Protein AF-A0A349Z1H5-F1 (afdb_monomer_lite)

pLDDT: mean 76.96, std 8.85, range [36.5, 89.0]

Structure (mmCIF, N/CA/C/O backbone):
data_AF-A0A349Z1H5-F1
#
_entry.id   AF-A0A349Z1H5-F1
#
loop_
_atom_site.group_PDB
_atom_site.id
_atom_site.type_symbol
_atom_site.label_atom_id
_atom_site.label_alt_id
_atom_site.label_comp_id
_atom_site.label_asym_id
_atom_site.label_entity_id
_atom_site.label_seq_id
_atom_site.pdbx_PDB_ins_code
_atom_site.Cartn_x
_atom_site.Cartn_y
_atom_site.Cartn_z
_atom_site.occupancy
_atom_site.B_iso_or_equiv
_atom_site.auth_seq_id
_atom_site.auth_comp_id
_atom_site.auth_asym_id
_atom_site.auth_atom_id
_atom_site.pdbx_PDB_model_num
ATOM 1 N N . MET A 1 1 ? -0.763 17.723 14.305 1.00 57.81 1 MET A N 1
ATOM 2 C CA . MET A 1 1 ? 0.536 17.976 13.648 1.00 57.81 1 MET A CA 1
ATOM 3 C C . MET A 1 1 ? 1.172 16.669 13.177 1.00 57.81 1 MET A C 1
ATOM 5 O O . MET A 1 1 ? 1.233 16.469 11.976 1.00 57.81 1 MET A O 1
ATOM 9 N N . GLU A 1 2 ? 1.515 15.727 14.064 1.00 69.25 2 GLU A N 1
ATOM 10 C CA . GLU A 1 2 ? 2.171 14.441 13.712 1.00 69.25 2 GLU A CA 1
ATOM 11 C C . GLU A 1 2 ? 1.455 13.603 12.639 1.00 69.25 2 GLU A C 1
ATOM 13 O O . GLU A 1 2 ? 2.091 13.116 11.711 1.00 69.25 2 GLU A O 1
ATOM 18 N N . ARG A 1 3 ? 0.119 13.515 12.685 1.00 69.38 3 ARG A N 1
ATOM 19 C CA . ARG A 1 3 ? -0.672 12.820 11.653 1.00 69.38 3 ARG A CA 1
ATOM 20 C C . ARG A 1 3 ? -0.437 13.386 10.243 1.00 69.38 3 ARG A C 1
ATOM 22 O O . ARG A 1 3 ? -0.351 12.619 9.292 1.00 69.38 3 ARG A O 1
ATOM 29 N N . ILE A 1 4 ? -0.351 14.713 10.111 1.00 77.19 4 ILE A N 1
ATOM 30 C CA . ILE A 1 4 ? -0.138 15.379 8.817 1.00 77.19 4 ILE A CA 1
ATOM 31 C C . ILE A 1 4 ? 1.253 15.028 8.292 1.00 77.19 4 ILE A C 1
ATOM 33 O O . ILE A 1 4 ? 1.372 14.682 7.126 1.00 77.19 4 ILE A O 1
ATOM 37 N N . TYR A 1 5 ? 2.273 15.017 9.156 1.00 79.44 5 TYR A N 1
ATOM 38 C CA . TYR A 1 5 ? 3.621 14.601 8.766 1.00 79.44 5 TYR A CA 1
ATOM 39 C C . TYR A 1 5 ? 3.655 13.161 8.253 1.00 79.44 5 TYR A C 1
ATOM 41 O O . TYR A 1 5 ? 4.254 12.923 7.214 1.00 79.44 5 TYR A O 1
ATOM 49 N N . ILE A 1 6 ? 2.955 12.226 8.903 1.00 80.88 6 ILE A N 1
ATOM 50 C CA . ILE A 1 6 ? 2.907 10.826 8.455 1.00 80.88 6 ILE A CA 1
ATOM 51 C C . ILE A 1 6 ? 2.265 10.697 7.066 1.00 80.88 6 ILE A C 1
ATOM 53 O O . ILE A 1 6 ? 2.827 10.039 6.190 1.00 80.88 6 ILE A O 1
ATOM 57 N N . TYR A 1 7 ? 1.122 11.352 6.834 1.00 80.19 7 TYR A N 1
ATOM 58 C CA . TYR A 1 7 ? 0.489 11.351 5.511 1.00 80.19 7 TYR A CA 1
ATOM 59 C C . TYR A 1 7 ? 1.370 12.021 4.456 1.00 80.19 7 TYR A C 1
ATOM 61 O O . TYR A 1 7 ? 1.560 11.457 3.381 1.00 80.19 7 TYR A O 1
ATOM 69 N N . SER A 1 8 ? 1.954 13.179 4.768 1.00 83.56 8 SER A N 1
ATOM 70 C CA . SER A 1 8 ? 2.869 13.873 3.863 1.00 83.56 8 SER A CA 1
ATOM 71 C C . SER A 1 8 ? 4.091 13.017 3.529 1.00 83.56 8 SER A C 1
ATOM 73 O O . SER A 1 8 ? 4.478 12.957 2.368 1.00 83.56 8 SER A O 1
ATOM 75 N N . SER A 1 9 ? 4.666 12.295 4.497 1.00 84.81 9 SER A N 1
ATOM 76 C CA . SER A 1 9 ? 5.777 11.369 4.256 1.00 84.81 9 SER A CA 1
ATOM 77 C C . SER A 1 9 ? 5.386 10.230 3.315 1.00 84.81 9 SER A C 1
ATOM 79 O O . SER A 1 9 ? 6.135 9.935 2.389 1.00 84.81 9 SER A O 1
ATOM 81 N N . LEU A 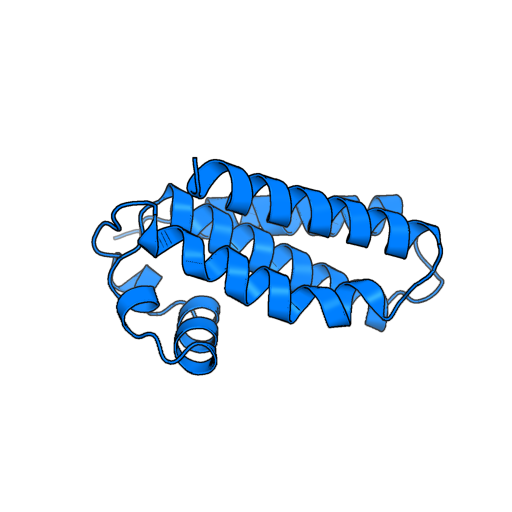1 10 ? 4.211 9.622 3.496 1.00 86.00 10 LEU A N 1
ATOM 82 C CA . LEU A 1 10 ? 3.731 8.546 2.619 1.00 86.00 10 LEU A CA 1
ATOM 83 C C . LEU A 1 10 ? 3.452 9.041 1.194 1.00 86.00 10 LEU A C 1
ATOM 85 O O . LEU A 1 10 ? 3.789 8.360 0.222 1.00 86.00 10 LEU A O 1
ATOM 89 N N . VAL A 1 11 ? 2.898 10.248 1.056 1.00 85.94 11 VAL A N 1
ATOM 90 C CA . VAL A 1 11 ? 2.702 10.895 -0.248 1.00 85.94 11 VAL A CA 1
ATOM 91 C C . VAL A 1 11 ? 4.049 11.177 -0.913 1.00 85.94 11 VAL A C 1
ATOM 93 O O . VAL A 1 11 ? 4.236 10.810 -2.069 1.00 85.94 11 VAL A O 1
ATOM 96 N N . LEU A 1 12 ? 5.013 11.747 -0.184 1.00 86.88 12 LEU A N 1
ATOM 97 C CA . LEU A 1 12 ? 6.360 11.998 -0.703 1.00 86.88 12 LEU A CA 1
ATOM 98 C C . LEU A 1 12 ? 7.054 10.704 -1.148 1.00 86.88 12 LEU A C 1
ATOM 100 O O . LEU A 1 12 ? 7.660 10.686 -2.214 1.00 86.88 12 LEU A O 1
ATOM 104 N N . MET A 1 13 ? 6.922 9.609 -0.391 1.00 86.94 13 MET A N 1
ATOM 105 C CA . MET A 1 13 ? 7.460 8.300 -0.791 1.00 86.94 13 MET A CA 1
ATOM 106 C C . MET A 1 13 ? 6.781 7.761 -2.054 1.00 86.94 13 MET A C 1
ATOM 108 O O . MET A 1 13 ? 7.455 7.213 -2.918 1.00 86.94 13 MET A O 1
ATOM 112 N N . THR A 1 14 ? 5.470 7.954 -2.201 1.00 84.56 14 THR A N 1
ATOM 113 C CA . THR A 1 14 ? 4.722 7.546 -3.404 1.00 84.56 14 THR A CA 1
ATOM 114 C C . THR A 1 14 ? 5.191 8.320 -4.641 1.00 84.56 14 THR A C 1
ATOM 116 O O . THR A 1 14 ? 5.400 7.735 -5.703 1.00 84.56 14 THR A O 1
ATOM 119 N N . VAL A 1 15 ? 5.413 9.631 -4.496 1.00 85.25 15 VAL A N 1
ATOM 120 C CA . VAL A 1 15 ? 5.971 10.494 -5.552 1.00 85.25 15 VAL A CA 1
ATOM 121 C C . VAL A 1 15 ? 7.410 10.093 -5.883 1.00 85.25 15 VAL A C 1
ATOM 123 O O . VAL A 1 15 ? 7.773 10.029 -7.055 1.00 85.25 15 VAL A O 1
ATOM 126 N N . ALA A 1 16 ? 8.221 9.768 -4.872 1.00 85.12 16 ALA A N 1
ATOM 127 C CA . ALA A 1 16 ? 9.580 9.276 -5.076 1.00 85.12 16 ALA A CA 1
ATOM 128 C C . ALA A 1 16 ? 9.584 7.955 -5.856 1.00 85.12 16 ALA A C 1
ATOM 130 O O . ALA A 1 16 ? 10.347 7.817 -6.804 1.00 85.12 16 ALA A O 1
ATOM 131 N N . VAL A 1 17 ? 8.686 7.022 -5.525 1.00 83.25 17 VAL A N 1
ATOM 132 C CA . VAL A 1 17 ? 8.492 5.775 -6.280 1.00 83.25 17 VAL A CA 1
ATOM 133 C C . VAL A 1 17 ? 8.101 6.054 -7.732 1.00 83.25 17 VAL A C 1
ATOM 135 O O . VAL A 1 17 ? 8.673 5.443 -8.627 1.00 83.25 17 VAL A O 1
ATOM 138 N N . TYR A 1 18 ? 7.198 7.005 -7.990 1.00 81.44 18 TYR A N 1
ATOM 139 C CA . TYR A 1 18 ? 6.839 7.416 -9.354 1.00 81.44 18 TYR A CA 1
ATOM 140 C C . TYR A 1 18 ? 8.031 7.971 -10.149 1.00 81.44 18 TYR A C 1
ATOM 142 O O . TYR A 1 18 ? 8.251 7.583 -11.296 1.00 81.44 18 TYR A O 1
ATOM 150 N N . HIS A 1 19 ? 8.832 8.850 -9.545 1.00 80.69 19 HIS A N 1
ATOM 151 C CA . HIS A 1 19 ? 10.061 9.335 -10.177 1.00 80.69 19 HIS A CA 1
ATOM 152 C C . HIS A 1 19 ? 11.067 8.201 -10.403 1.00 80.69 19 HIS A C 1
ATOM 154 O O . HIS A 1 19 ? 11.641 8.103 -11.484 1.00 80.69 19 HIS A O 1
ATOM 160 N N . GLY A 1 20 ? 11.208 7.293 -9.434 1.00 75.75 20 GLY A N 1
ATOM 161 C CA . GLY A 1 20 ? 12.019 6.085 -9.562 1.00 75.75 20 GLY A CA 1
ATOM 162 C C . GLY A 1 20 ? 11.596 5.213 -10.739 1.00 75.75 20 GLY A C 1
ATOM 163 O O . GLY A 1 20 ? 12.445 4.775 -11.507 1.00 75.75 20 GLY A O 1
ATOM 164 N N . PHE A 1 21 ? 10.289 5.032 -10.930 1.00 74.44 21 PHE A N 1
ATOM 165 C CA . PHE A 1 21 ? 9.715 4.384 -12.106 1.00 74.44 21 PHE A CA 1
ATOM 166 C C . PHE A 1 21 ? 10.112 5.092 -13.407 1.00 74.44 21 PHE A C 1
ATOM 168 O O . PHE A 1 21 ? 10.588 4.441 -14.331 1.00 74.44 21 PHE A O 1
ATOM 175 N N . SER A 1 22 ? 9.965 6.417 -13.476 1.00 73.50 22 SER A N 1
ATOM 176 C CA . SER A 1 22 ? 10.293 7.193 -14.680 1.00 73.50 22 SER A CA 1
ATOM 177 C C . SER A 1 22 ? 11.783 7.174 -15.038 1.00 73.50 22 SER A C 1
ATOM 179 O O . SER A 1 22 ? 12.118 7.266 -16.217 1.00 73.50 22 SER A O 1
ATOM 181 N N . GLU A 1 23 ? 12.665 7.098 -14.043 1.00 76.50 23 GLU A N 1
ATOM 182 C CA . GLU A 1 23 ? 14.123 7.117 -14.227 1.00 76.50 23 GLU A CA 1
ATOM 183 C C . GLU A 1 23 ? 14.742 5.705 -14.267 1.00 76.50 23 GLU A C 1
ATOM 185 O O . GLU A 1 23 ? 15.951 5.563 -14.435 1.00 76.50 23 GLU A O 1
ATOM 190 N N . GLY A 1 24 ? 13.929 4.646 -14.152 1.00 72.19 24 GLY A N 1
ATOM 191 C CA . GLY A 1 24 ? 14.390 3.254 -14.209 1.00 72.19 24 GLY A CA 1
ATOM 192 C C . GLY A 1 24 ? 15.092 2.757 -12.937 1.00 72.19 24 GLY A C 1
ATOM 193 O O . GLY A 1 24 ? 15.806 1.753 -12.970 1.00 72.19 24 GLY A O 1
ATOM 194 N N . TYR A 1 25 ? 14.899 3.420 -11.793 1.00 75.50 25 TYR A N 1
ATOM 195 C CA . TYR A 1 25 ? 15.444 2.987 -10.504 1.00 75.50 25 TYR A CA 1
ATOM 196 C C . TYR A 1 25 ? 14.601 1.874 -9.879 1.00 75.50 25 TYR A C 1
ATOM 198 O O . TYR A 1 25 ? 13.769 2.095 -8.998 1.00 75.50 25 TYR A O 1
ATOM 206 N N . ILE A 1 26 ? 14.889 0.646 -10.297 1.00 71.75 26 ILE A N 1
ATOM 207 C CA . ILE A 1 26 ? 14.203 -0.583 -9.867 1.00 71.75 26 ILE A CA 1
ATOM 208 C C . ILE A 1 26 ? 14.319 -0.826 -8.350 1.00 71.75 26 ILE A C 1
ATOM 210 O O . ILE A 1 26 ? 13.416 -1.382 -7.732 1.00 71.75 26 ILE A O 1
ATOM 214 N N . TRP A 1 27 ? 15.411 -0.380 -7.723 1.00 78.50 27 TRP A N 1
ATOM 215 C CA . TRP A 1 27 ? 15.663 -0.595 -6.292 1.00 78.50 27 TRP A CA 1
ATOM 216 C C . TRP A 1 27 ? 14.933 0.385 -5.372 1.00 78.50 27 TRP A C 1
ATOM 218 O O . TRP A 1 27 ? 14.787 0.110 -4.181 1.00 78.50 27 TRP A O 1
ATOM 228 N N . LEU A 1 28 ? 14.485 1.532 -5.893 1.00 79.94 28 LEU A N 1
ATOM 229 C CA 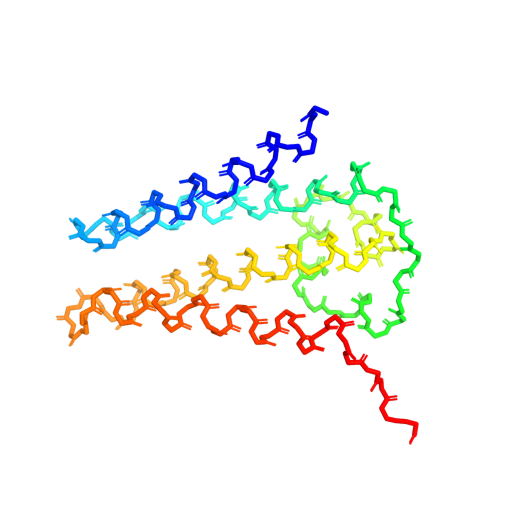. LEU A 1 28 ? 13.895 2.582 -5.066 1.00 79.94 28 LEU A CA 1
ATOM 230 C C . LEU A 1 28 ? 12.570 2.141 -4.411 1.00 79.94 28 LEU A C 1
ATOM 232 O O . LEU A 1 28 ? 12.440 2.340 -3.201 1.00 79.94 28 LEU A O 1
ATOM 236 N N . PRO A 1 29 ? 11.619 1.503 -5.128 1.00 74.81 29 PRO A N 1
ATOM 237 C CA . PRO A 1 29 ? 10.407 0.960 -4.515 1.00 74.81 29 PRO A CA 1
ATOM 238 C C . PRO A 1 29 ? 10.736 -0.087 -3.452 1.00 74.81 29 PRO A C 1
ATOM 240 O O . PRO A 1 29 ? 10.301 0.069 -2.317 1.00 74.81 29 PRO A O 1
ATOM 243 N N . VAL A 1 30 ? 11.638 -1.026 -3.756 1.00 79.50 30 VAL A N 1
ATOM 244 C CA . VAL A 1 30 ? 12.020 -2.125 -2.853 1.00 79.50 30 VAL A CA 1
ATOM 245 C C . VAL A 1 30 ? 12.574 -1.610 -1.521 1.00 79.50 30 VAL A C 1
ATOM 247 O O . VAL A 1 30 ? 12.260 -2.148 -0.459 1.00 79.50 30 VAL A O 1
ATOM 250 N N . ILE A 1 31 ? 13.389 -0.550 -1.555 1.00 84.12 31 ILE A N 1
ATOM 251 C CA . ILE A 1 31 ? 13.951 0.074 -0.347 1.00 84.12 31 ILE A CA 1
ATOM 252 C C . ILE A 1 31 ? 12.882 0.865 0.417 1.00 84.12 31 ILE A C 1
ATOM 254 O O . ILE A 1 31 ? 12.867 0.857 1.652 1.00 84.12 31 ILE A O 1
ATOM 258 N N . LEU A 1 32 ? 11.985 1.556 -0.292 1.00 84.19 32 LEU A N 1
ATOM 259 C CA . LEU A 1 32 ? 10.946 2.378 0.326 1.00 84.19 32 LEU A CA 1
ATOM 260 C C . LEU A 1 32 ? 9.781 1.553 0.881 1.00 84.19 32 LEU A C 1
ATOM 262 O O . LEU A 1 32 ? 9.189 1.979 1.871 1.00 84.19 32 LEU A O 1
ATOM 266 N N . THR A 1 33 ? 9.485 0.375 0.330 1.00 82.06 33 THR A N 1
ATOM 267 C CA . THR A 1 33 ? 8.409 -0.518 0.778 1.00 82.06 33 THR A CA 1
ATOM 268 C C . THR A 1 33 ? 8.444 -0.806 2.281 1.00 82.06 33 THR A C 1
ATOM 270 O O . THR A 1 33 ? 7.458 -0.499 2.954 1.00 82.06 33 THR A O 1
ATOM 273 N N . PRO A 1 34 ? 9.532 -1.326 2.885 1.00 79.19 34 PRO A N 1
ATOM 274 C CA . PRO A 1 34 ? 9.551 -1.597 4.323 1.00 79.19 34 PRO A CA 1
ATOM 275 C C . PRO A 1 34 ? 9.355 -0.325 5.158 1.00 79.19 34 PRO A C 1
ATOM 277 O O . PRO A 1 34 ? 8.661 -0.362 6.175 1.00 79.19 34 PRO A O 1
ATOM 280 N N . ILE A 1 35 ? 9.902 0.812 4.719 1.00 84.62 35 ILE A N 1
ATOM 281 C CA . ILE A 1 35 ? 9.754 2.096 5.416 1.00 84.62 35 ILE A CA 1
ATOM 282 C C . ILE A 1 35 ? 8.298 2.563 5.347 1.00 84.62 35 ILE A C 1
ATOM 284 O O . ILE A 1 35 ? 7.710 2.915 6.371 1.00 84.62 35 ILE A O 1
ATOM 288 N N . ALA A 1 36 ? 7.695 2.518 4.163 1.00 83.31 36 ALA A N 1
ATOM 289 C CA . ALA A 1 36 ? 6.311 2.893 3.948 1.00 83.31 36 ALA A CA 1
ATOM 290 C C . ALA A 1 36 ? 5.358 1.997 4.740 1.00 83.31 36 ALA A C 1
ATOM 292 O O . ALA A 1 36 ? 4.429 2.514 5.351 1.00 83.31 36 ALA A O 1
ATOM 293 N N . LEU A 1 37 ? 5.613 0.687 4.819 1.00 79.19 37 LEU A N 1
ATOM 294 C CA . LEU A 1 37 ? 4.834 -0.238 5.647 1.00 79.19 37 LEU A CA 1
ATOM 295 C C . LEU A 1 37 ? 4.916 0.135 7.134 1.00 79.19 37 LEU A C 1
ATOM 297 O O . LEU A 1 37 ? 3.887 0.177 7.805 1.00 79.19 37 LEU A O 1
ATOM 301 N N . VAL A 1 38 ? 6.108 0.457 7.650 1.00 81.06 38 VAL A N 1
ATOM 302 C CA . VAL A 1 38 ? 6.296 0.883 9.051 1.00 81.06 38 VAL A CA 1
ATOM 303 C C . VAL A 1 38 ? 5.570 2.202 9.333 1.00 81.06 38 VAL A C 1
ATOM 305 O O . VAL A 1 38 ? 4.883 2.334 10.348 1.00 81.06 38 VAL A O 1
ATOM 308 N N . VAL A 1 39 ? 5.710 3.184 8.443 1.00 82.69 39 VAL A N 1
ATOM 309 C CA . VAL A 1 39 ? 5.088 4.510 8.579 1.00 82.69 39 VAL A CA 1
ATOM 310 C C . VAL A 1 39 ? 3.565 4.412 8.451 1.00 82.69 39 VAL A C 1
ATOM 312 O O . VAL A 1 39 ? 2.844 4.986 9.268 1.00 82.69 39 VAL A O 1
ATOM 315 N N . ALA A 1 40 ? 3.077 3.634 7.482 1.00 80.25 40 ALA A N 1
ATOM 316 C CA . ALA A 1 40 ? 1.661 3.351 7.283 1.00 80.25 40 ALA A CA 1
ATOM 317 C C . ALA A 1 40 ? 1.072 2.676 8.519 1.00 80.25 40 ALA A C 1
ATOM 319 O O . ALA A 1 40 ? 0.040 3.096 9.033 1.00 80.25 40 ALA A O 1
ATOM 320 N N . ALA A 1 41 ? 1.766 1.678 9.054 1.00 75.12 41 ALA A N 1
ATOM 321 C CA . ALA A 1 41 ? 1.339 0.986 10.246 1.00 75.12 41 ALA A CA 1
ATOM 322 C C . ALA A 1 41 ? 1.258 1.927 11.452 1.00 75.12 41 ALA A C 1
ATOM 324 O O . ALA A 1 41 ? 0.257 1.903 12.143 1.00 75.12 41 ALA A O 1
ATOM 325 N N . LYS A 1 42 ? 2.191 2.860 11.663 1.00 77.06 42 LYS A N 1
ATOM 326 C CA . LYS A 1 42 ? 2.099 3.817 12.785 1.00 77.06 42 LYS A CA 1
ATOM 327 C C . LYS A 1 42 ? 0.901 4.784 12.727 1.00 77.06 42 LYS A C 1
ATOM 329 O O . LYS A 1 42 ? 0.630 5.461 13.720 1.00 77.06 42 LYS A O 1
ATOM 334 N N . LEU A 1 43 ? 0.122 4.832 11.640 1.00 74.75 43 LEU A N 1
ATOM 335 C CA . LEU A 1 43 ? -1.079 5.677 11.568 1.00 74.75 43 LEU A CA 1
ATOM 336 C C . LEU A 1 43 ? -2.169 5.337 12.595 1.00 74.75 43 LEU A C 1
ATOM 338 O O . LEU A 1 43 ? -2.892 6.257 12.995 1.00 74.75 43 LEU A O 1
ATOM 342 N N . TYR A 1 44 ? -2.324 4.080 13.044 1.00 71.44 44 TYR A N 1
ATOM 343 C CA . TYR A 1 44 ? -3.377 3.758 14.032 1.00 71.44 44 TYR A CA 1
ATOM 344 C C . TYR A 1 44 ? -3.114 4.420 15.391 1.00 71.44 44 TYR A C 1
ATOM 346 O O . TYR A 1 44 ? -4.059 4.887 16.031 1.00 71.44 44 TYR A O 1
ATOM 354 N N . ALA A 1 45 ? -1.842 4.555 15.790 1.00 68.44 45 ALA A N 1
ATOM 355 C CA . ALA A 1 45 ? -1.455 5.183 17.054 1.00 68.44 45 ALA A CA 1
ATOM 356 C C . ALA A 1 45 ? -1.920 6.651 17.136 1.00 68.44 45 ALA A C 1
ATOM 358 O O . ALA A 1 45 ? -2.333 7.122 18.192 1.00 68.44 45 ALA A O 1
ATOM 359 N N . HIS A 1 46 ? -1.951 7.357 16.000 1.00 71.44 46 HIS A N 1
ATOM 360 C CA . HIS A 1 46 ? -2.378 8.762 15.916 1.00 71.44 46 HIS A CA 1
ATOM 361 C C . HIS A 1 46 ? -3.852 8.945 15.511 1.00 71.44 46 HIS A C 1
ATOM 363 O O . HIS A 1 46 ? -4.320 10.078 15.323 1.00 71.44 46 HIS A O 1
ATOM 369 N N . THR A 1 47 ? -4.599 7.856 15.307 1.00 66.75 47 THR A N 1
ATOM 370 C CA . THR A 1 47 ? -5.993 7.912 14.834 1.00 66.75 47 THR A CA 1
ATOM 371 C C . THR A 1 47 ? -7.046 7.431 15.814 1.00 66.75 47 THR A C 1
ATOM 373 O O . THR A 1 47 ? -8.223 7.506 15.459 1.00 66.75 47 THR A O 1
ATOM 376 N N . GLN A 1 48 ? -6.643 7.074 17.041 1.00 64.25 48 GLN A N 1
ATOM 377 C CA . GLN A 1 48 ? -7.516 6.524 18.085 1.00 64.25 48 GLN A CA 1
ATOM 378 C C . GLN A 1 48 ? -8.337 5.360 17.513 1.00 64.25 48 GLN A C 1
ATOM 380 O O . GLN A 1 48 ? -9.498 5.505 17.125 1.00 64.25 48 GLN A O 1
ATOM 385 N N . GLY A 1 49 ? -7.669 4.213 17.362 1.00 61.00 49 GLY A N 1
ATOM 386 C CA . GLY A 1 49 ? -8.227 3.037 16.704 1.00 61.00 49 GLY A CA 1
ATOM 387 C C . GLY A 1 49 ? -9.547 2.576 17.325 1.00 61.00 49 GLY A C 1
ATOM 388 O O . GLY A 1 49 ? -9.680 2.482 18.543 1.00 61.00 49 GLY A O 1
ATOM 389 N N . LYS A 1 50 ? -10.527 2.252 16.475 1.00 67.00 50 LYS A N 1
ATOM 390 C CA . LYS A 1 50 ? -11.710 1.483 16.882 1.00 67.00 50 LYS A CA 1
ATOM 391 C C . LYS A 1 50 ? -11.364 -0.005 16.857 1.00 67.00 50 LYS A C 1
ATOM 393 O O . LYS A 1 50 ? -10.403 -0.411 16.209 1.00 67.00 50 LYS A O 1
ATOM 398 N N . GLN A 1 51 ? -12.121 -0.834 17.572 1.00 71.94 51 GLN A N 1
ATOM 399 C CA . GLN A 1 51 ? -11.929 -2.277 17.451 1.00 71.94 51 GLN A CA 1
ATOM 400 C C . GLN A 1 51 ? -12.241 -2.729 16.022 1.00 71.94 51 GLN A C 1
ATOM 402 O O . GLN A 1 51 ? -13.292 -2.399 15.477 1.00 71.94 51 GLN A O 1
ATOM 407 N N . LEU A 1 52 ? -11.319 -3.490 15.436 1.00 71.94 52 LEU A N 1
ATOM 408 C CA . LEU A 1 52 ? -11.515 -4.118 14.132 1.00 71.94 52 LEU A CA 1
ATOM 409 C C . LEU A 1 52 ? -12.587 -5.210 14.198 1.00 71.94 52 LEU A C 1
ATOM 411 O O . LEU A 1 52 ? -12.676 -5.944 15.190 1.00 71.94 52 LEU A O 1
ATOM 415 N N . CYS A 1 53 ? -13.338 -5.384 13.109 1.00 73.44 53 CYS A N 1
ATOM 416 C CA . CYS A 1 53 ? -14.192 -6.559 12.930 1.00 73.44 53 CYS A CA 1
ATOM 417 C C . CYS A 1 53 ? -13.336 -7.832 12.839 1.00 73.44 53 CYS A C 1
ATOM 419 O O . CYS A 1 53 ? -12.208 -7.787 12.352 1.00 73.44 53 CYS A O 1
ATOM 421 N N . GLN A 1 54 ? -13.870 -8.979 13.270 1.00 74.31 54 GLN A N 1
ATOM 422 C CA . GLN A 1 54 ? -13.123 -10.244 13.342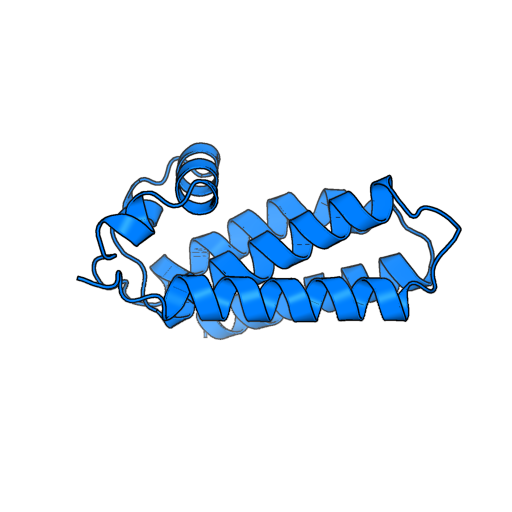 1.00 74.31 54 GLN A CA 1
ATOM 423 C C . GLN A 1 54 ? -12.460 -10.628 12.009 1.00 74.31 54 GLN A C 1
ATOM 425 O O . GLN A 1 54 ? -11.278 -10.952 11.992 1.00 74.31 54 GLN A O 1
ATOM 430 N N . TRP A 1 55 ? -13.165 -10.442 10.892 1.00 75.38 55 TRP A N 1
ATOM 431 C CA . TRP A 1 55 ? -12.619 -10.661 9.552 1.00 75.38 55 TRP A CA 1
ATOM 432 C C . TRP A 1 55 ? -11.457 -9.713 9.196 1.00 75.38 55 TRP A C 1
ATOM 434 O O . TRP A 1 55 ? -10.451 -10.141 8.638 1.00 75.38 55 TRP A O 1
ATOM 444 N N . GLN A 1 56 ? -11.522 -8.438 9.598 1.00 74.44 56 GLN A N 1
ATOM 445 C CA . GLN A 1 56 ? -10.427 -7.485 9.373 1.00 74.44 56 GLN A CA 1
ATOM 446 C C . GLN A 1 56 ? -9.175 -7.853 10.184 1.00 74.44 56 GLN A C 1
ATOM 448 O O . GLN A 1 56 ? -8.060 -7.655 9.709 1.00 74.44 56 GLN A O 1
ATOM 453 N N . LYS A 1 57 ? -9.332 -8.445 11.378 1.00 74.62 57 LYS A N 1
ATOM 454 C CA . LYS A 1 57 ? -8.199 -8.965 12.172 1.00 74.62 57 LYS A CA 1
ATOM 455 C C . LYS A 1 57 ? -7.496 -10.136 11.489 1.00 74.62 57 LYS A C 1
ATOM 457 O O . LYS A 1 57 ? -6.324 -10.401 11.757 1.00 74.62 57 LYS A O 1
ATOM 462 N N . GLU A 1 58 ? -8.214 -10.864 10.639 1.00 78.88 58 GLU A N 1
ATOM 463 C CA . GLU A 1 58 ? -7.695 -12.048 9.968 1.00 78.88 58 GLU A CA 1
ATOM 464 C C . GLU A 1 58 ? -6.909 -11.742 8.696 1.00 78.88 58 GLU A C 1
ATOM 466 O O . GLU A 1 58 ? -6.192 -12.634 8.230 1.00 78.88 58 GLU A O 1
ATOM 471 N N . LEU A 1 59 ? -6.964 -10.497 8.204 1.00 78.19 59 LEU A N 1
ATOM 472 C CA . LEU A 1 59 ? -6.264 -10.069 6.998 1.00 78.19 59 LEU A CA 1
ATOM 473 C C . LEU A 1 59 ? -4.759 -10.393 7.089 1.00 78.19 59 LEU A C 1
ATOM 475 O O . LEU A 1 59 ? -4.081 -9.957 8.028 1.00 78.19 59 LEU A O 1
ATOM 479 N N . PRO A 1 60 ? -4.203 -11.124 6.105 1.00 75.94 60 PRO A N 1
ATOM 480 C CA . PRO A 1 60 ? -2.818 -11.590 6.152 1.00 75.94 60 PRO A CA 1
ATOM 481 C C . PRO A 1 60 ? -1.820 -10.428 6.167 1.00 75.94 60 PRO A C 1
ATOM 483 O O . PRO A 1 60 ? -0.824 -10.490 6.882 1.00 75.94 60 PRO A O 1
ATOM 486 N N . VAL A 1 61 ? -2.127 -9.335 5.460 1.00 73.25 61 VAL A N 1
ATOM 487 C CA . VAL A 1 61 ? -1.305 -8.114 5.433 1.00 73.25 61 VAL A CA 1
ATOM 488 C C . VAL A 1 61 ? -1.168 -7.508 6.833 1.00 73.25 61 VAL A C 1
ATOM 490 O O . VAL A 1 61 ? -0.065 -7.167 7.250 1.00 73.25 61 VAL A O 1
ATOM 493 N N . LEU A 1 62 ? -2.264 -7.443 7.597 1.00 75.38 62 LEU A N 1
ATOM 494 C CA . LEU A 1 62 ? -2.250 -6.931 8.969 1.00 75.38 62 LEU A CA 1
ATOM 495 C C . LEU A 1 62 ? -1.454 -7.838 9.907 1.00 75.38 62 LEU A C 1
ATOM 497 O O . LEU A 1 62 ? -0.668 -7.336 10.705 1.00 75.38 62 LEU A O 1
ATOM 501 N N . LYS A 1 63 ? -1.614 -9.163 9.798 1.00 79.81 63 LYS A N 1
ATOM 502 C CA . LYS A 1 63 ? -0.842 -10.131 10.597 1.00 79.81 63 LYS A CA 1
ATOM 503 C C . LYS A 1 63 ? 0.655 -10.043 10.308 1.00 79.81 63 LYS A C 1
ATOM 505 O O . LYS A 1 63 ? 1.456 -10.060 11.239 1.00 79.81 63 LYS A O 1
ATOM 510 N N . LEU A 1 64 ? 1.025 -9.918 9.034 1.00 76.25 64 LEU A N 1
ATOM 511 C CA . LEU A 1 64 ? 2.415 -9.773 8.612 1.00 76.25 64 LEU A CA 1
ATOM 512 C C . LEU A 1 64 ? 3.011 -8.470 9.152 1.00 76.25 64 LEU A C 1
ATOM 514 O O . LEU A 1 64 ? 4.078 -8.495 9.761 1.00 76.25 64 LEU A O 1
ATOM 518 N N . MET A 1 65 ? 2.297 -7.350 9.023 1.00 73.75 65 MET A N 1
ATOM 519 C CA . MET A 1 65 ? 2.727 -6.068 9.591 1.00 73.75 65 MET A CA 1
ATOM 520 C C . MET A 1 65 ? 2.845 -6.114 11.117 1.00 73.75 65 MET A C 1
ATOM 522 O O . MET A 1 65 ? 3.853 -5.672 11.662 1.00 73.75 65 MET A O 1
ATOM 526 N N . ALA A 1 66 ? 1.855 -6.681 11.810 1.00 77.75 66 ALA A N 1
ATOM 527 C CA . ALA A 1 66 ? 1.877 -6.846 13.261 1.00 77.75 66 ALA A CA 1
ATOM 528 C C . ALA A 1 66 ? 3.067 -7.697 13.724 1.00 77.75 66 ALA A C 1
ATOM 530 O O . ALA A 1 66 ? 3.691 -7.394 14.740 1.00 77.75 66 ALA A O 1
ATOM 531 N N . TYR A 1 67 ? 3.416 -8.737 12.963 1.00 79.81 67 TYR A N 1
ATOM 532 C CA . TYR A 1 67 ? 4.584 -9.571 13.227 1.00 79.81 67 TYR A CA 1
ATOM 533 C C . TYR A 1 67 ? 5.898 -8.804 13.024 1.00 79.81 67 TYR A C 1
ATOM 535 O O . TYR A 1 67 ? 6.734 -8.779 13.928 1.00 79.81 67 TYR A O 1
ATOM 543 N N . VAL A 1 68 ? 6.060 -8.132 11.879 1.00 76.31 68 VAL A N 1
ATOM 544 C CA . VAL A 1 68 ? 7.268 -7.355 11.538 1.00 76.31 68 VAL A CA 1
ATOM 545 C C . VAL A 1 68 ? 7.512 -6.228 12.544 1.00 76.31 68 VAL A C 1
ATOM 547 O O . VAL A 1 68 ? 8.643 -6.000 12.965 1.00 76.31 68 VAL A O 1
ATOM 550 N N . LEU A 1 69 ? 6.447 -5.554 12.974 1.00 74.31 69 LEU A N 1
ATOM 551 C CA . LEU A 1 69 ? 6.517 -4.429 13.908 1.00 74.31 69 LEU A CA 1
ATOM 552 C C . LEU A 1 69 ? 6.490 -4.856 15.376 1.00 74.31 69 LEU A C 1
ATOM 554 O O . LEU A 1 69 ? 6.659 -4.013 16.254 1.00 74.31 69 LEU A O 1
ATOM 558 N N . ARG A 1 70 ? 6.275 -6.150 15.645 1.00 78.12 70 ARG A N 1
ATOM 559 C CA . ARG A 1 70 ? 6.027 -6.704 16.985 1.00 78.12 70 ARG A CA 1
ATOM 560 C C . ARG A 1 70 ? 4.896 -5.995 17.735 1.00 78.12 70 ARG A C 1
ATOM 562 O O . ARG A 1 70 ? 4.898 -5.955 18.964 1.00 78.12 70 ARG A O 1
ATOM 569 N N . ASP A 1 71 ? 3.911 -5.477 17.009 1.00 78.12 71 ASP A N 1
ATOM 570 C CA . ASP A 1 71 ? 2.779 -4.765 17.587 1.00 78.12 71 ASP A CA 1
ATOM 571 C C . ASP A 1 71 ? 1.474 -5.525 17.330 1.00 78.12 71 ASP A C 1
ATOM 573 O O . ASP A 1 71 ? 0.950 -5.570 16.220 1.00 78.12 71 ASP A O 1
ATOM 577 N N . LYS A 1 72 ? 0.931 -6.135 18.388 1.00 75.00 72 LYS A N 1
ATOM 578 C CA . LYS A 1 72 ? -0.347 -6.863 18.336 1.00 75.00 72 LYS A CA 1
ATOM 579 C C . LYS A 1 72 ? -1.561 -5.929 18.318 1.00 75.00 72 LYS A C 1
ATOM 581 O O . LYS A 1 72 ? -2.638 -6.368 17.909 1.00 75.00 72 LYS A O 1
ATOM 586 N N . GLN A 1 73 ? -1.413 -4.670 18.739 1.00 72.69 73 GLN A N 1
ATOM 587 C CA . GLN A 1 73 ? -2.495 -3.682 18.728 1.00 72.69 73 GLN A CA 1
ATOM 588 C C . GLN A 1 73 ? -2.904 -3.323 17.300 1.00 72.69 73 GLN A C 1
ATOM 590 O O . GLN A 1 73 ? -4.079 -3.058 17.064 1.00 72.69 73 GLN A O 1
ATOM 595 N N . LEU A 1 74 ? -1.990 -3.446 16.334 1.00 72.44 74 LEU A N 1
ATOM 596 C CA . LEU A 1 74 ? -2.275 -3.312 14.901 1.00 72.44 74 LEU A CA 1
ATOM 597 C C . LEU A 1 74 ? -3.439 -4.197 14.436 1.00 72.44 74 LEU A C 1
ATOM 599 O O . LEU A 1 74 ? -4.274 -3.760 13.648 1.00 72.44 74 LEU A O 1
ATOM 603 N N . CYS A 1 75 ? -3.507 -5.431 14.945 1.00 73.62 75 CYS A N 1
ATOM 604 C CA . CYS A 1 75 ? -4.570 -6.390 14.638 1.00 73.62 75 CYS A CA 1
ATOM 605 C C . CYS A 1 75 ? -5.820 -6.211 15.510 1.00 73.62 75 CYS A C 1
ATOM 607 O O . CYS A 1 75 ? -6.791 -6.941 15.334 1.00 73.62 75 CYS A O 1
ATOM 609 N N . GLN A 1 76 ? -5.813 -5.303 16.487 1.00 72.00 76 GLN A N 1
ATOM 610 C CA . GLN A 1 76 ? -6.903 -5.157 17.455 1.00 72.00 76 GLN A CA 1
ATOM 611 C C . GLN A 1 76 ? -7.606 -3.803 17.361 1.00 72.00 76 GLN A C 1
ATOM 613 O O . GLN A 1 76 ? -8.834 -3.767 17.473 1.00 72.00 76 GLN A O 1
ATOM 618 N N . GLN A 1 77 ? -6.859 -2.720 17.146 1.00 72.81 77 GLN A N 1
ATOM 619 C CA . GLN A 1 77 ? -7.340 -1.343 17.189 1.00 72.81 77 GLN A CA 1
ATOM 620 C C . GLN A 1 77 ? -6.883 -0.558 15.958 1.00 72.81 77 GLN A C 1
ATOM 622 O O . GLN A 1 77 ? -5.744 -0.110 15.866 1.00 72.81 77 GLN A O 1
ATOM 627 N N . GLN A 1 78 ? -7.804 -0.340 15.027 1.00 73.56 78 GLN A N 1
ATOM 628 C CA . GLN A 1 78 ? -7.598 0.443 13.811 1.00 73.56 78 GLN A CA 1
ATOM 629 C C . GLN A 1 78 ? -8.886 1.216 13.513 1.00 73.56 78 GLN A C 1
ATOM 631 O O . GLN A 1 78 ? -9.993 0.688 13.599 1.00 73.56 78 GLN A O 1
ATOM 636 N N . ASN A 1 79 ? -8.763 2.494 13.173 1.00 78.25 79 ASN A N 1
ATOM 637 C CA . ASN A 1 79 ? -9.886 3.266 12.650 1.00 78.25 79 ASN A CA 1
ATOM 638 C C . ASN A 1 79 ? -10.072 2.919 11.159 1.00 78.25 79 ASN A C 1
ATOM 640 O O . ASN A 1 79 ? -9.113 2.526 10.501 1.00 78.25 79 ASN A O 1
ATOM 644 N N . SER A 1 80 ? -11.265 3.097 10.589 1.00 74.31 80 SER A N 1
ATOM 645 C CA . SER A 1 80 ? -11.505 2.826 9.162 1.00 74.31 80 SER A CA 1
ATOM 646 C C . SER A 1 80 ? -10.559 3.622 8.256 1.00 74.31 80 SER A C 1
ATOM 648 O O . SER A 1 80 ? -10.070 3.096 7.263 1.00 74.31 80 SER A O 1
ATOM 650 N N . GLN A 1 81 ? -10.232 4.859 8.642 1.00 79.38 81 GLN A N 1
ATOM 651 C CA . GLN A 1 81 ? -9.274 5.707 7.926 1.00 79.38 81 GLN A CA 1
ATOM 652 C C . GLN A 1 81 ? -7.833 5.188 8.010 1.00 79.38 81 GLN A C 1
ATOM 654 O O . GLN A 1 81 ? -7.126 5.192 7.005 1.00 79.38 81 GLN A O 1
ATOM 659 N N . SER A 1 82 ? -7.386 4.738 9.189 1.00 79.75 82 SER A N 1
ATOM 660 C CA . SER A 1 82 ? -6.031 4.194 9.337 1.00 79.75 82 SER A CA 1
ATOM 661 C C . SER A 1 82 ? -5.907 2.850 8.640 1.00 79.75 82 SER A C 1
ATOM 663 O O . SER A 1 82 ? -4.913 2.615 7.967 1.00 79.75 82 SER A O 1
ATOM 665 N N . LEU A 1 83 ? -6.946 2.017 8.730 1.00 82.31 83 LEU A N 1
ATOM 666 C CA . LEU A 1 83 ? -7.010 0.732 8.050 1.00 82.31 83 LEU A CA 1
ATOM 667 C C . LEU A 1 83 ? -6.948 0.928 6.537 1.00 82.31 83 LEU A C 1
ATOM 669 O O . LEU A 1 83 ? -6.167 0.259 5.868 1.00 82.31 83 LEU A O 1
ATOM 673 N N . PHE A 1 84 ? -7.719 1.882 6.009 1.00 84.94 84 PHE A N 1
ATOM 674 C CA . PHE A 1 84 ? -7.673 2.235 4.596 1.00 84.94 84 PHE A CA 1
ATOM 675 C C . PHE A 1 84 ? -6.271 2.668 4.173 1.00 84.94 84 PHE A C 1
ATOM 677 O O . PHE A 1 84 ? -5.754 2.148 3.194 1.00 84.94 84 PHE A O 1
ATOM 684 N N . ALA A 1 85 ? -5.634 3.575 4.919 1.00 83.75 85 ALA A N 1
ATOM 685 C CA . ALA A 1 85 ? -4.288 4.042 4.599 1.00 83.75 85 ALA A CA 1
ATOM 686 C C . ALA A 1 85 ? -3.260 2.899 4.638 1.00 83.75 85 ALA A C 1
ATOM 688 O O . ALA A 1 85 ? -2.467 2.750 3.713 1.00 83.75 85 ALA A O 1
ATOM 689 N N . VAL A 1 86 ? -3.302 2.059 5.675 1.00 83.44 86 VAL A N 1
ATOM 690 C CA . VAL A 1 86 ? -2.415 0.897 5.831 1.00 83.44 86 VAL A CA 1
ATOM 691 C C . VAL A 1 86 ? -2.553 -0.066 4.658 1.00 83.44 86 VAL A C 1
ATOM 693 O O . VAL A 1 86 ? -1.548 -0.474 4.076 1.00 83.44 86 VAL A O 1
ATOM 696 N N . LEU A 1 87 ? -3.788 -0.409 4.293 1.00 85.69 87 LEU A N 1
ATOM 697 C CA . LEU A 1 87 ? -4.055 -1.304 3.173 1.00 85.69 87 LEU A CA 1
ATOM 698 C C . LEU A 1 87 ? -3.672 -0.657 1.842 1.00 85.69 87 LEU A C 1
ATOM 700 O O . LEU A 1 87 ? -3.076 -1.333 1.008 1.00 85.69 87 LEU A O 1
ATOM 704 N N . PHE A 1 88 ? -3.938 0.638 1.667 1.00 88.69 88 PHE A N 1
ATOM 705 C CA . PHE A 1 88 ? -3.658 1.359 0.429 1.00 88.69 88 PHE A CA 1
ATOM 706 C C . PHE A 1 88 ? -2.162 1.438 0.180 1.00 88.69 88 PHE A C 1
ATOM 708 O O . PHE A 1 88 ? -1.684 0.931 -0.828 1.00 88.69 88 PHE A O 1
ATOM 715 N N . PHE A 1 89 ? -1.402 1.999 1.120 1.00 85.38 89 PHE A N 1
ATOM 716 C CA . PHE A 1 89 ? 0.041 2.106 0.952 1.00 85.38 89 PHE A CA 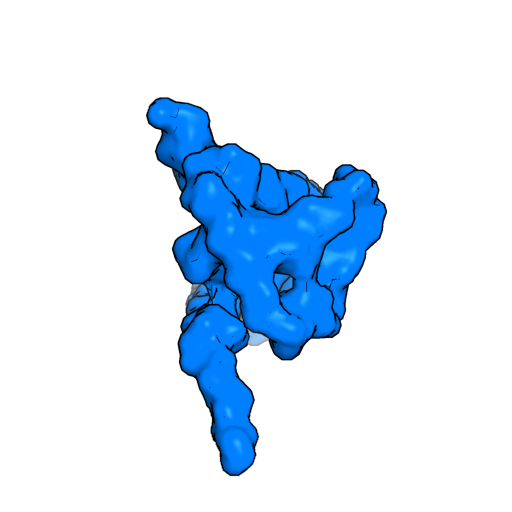1
ATOM 717 C C . PHE A 1 89 ? 0.682 0.716 0.918 1.00 85.38 89 PHE A C 1
ATOM 719 O O . PHE A 1 89 ? 1.483 0.445 0.032 1.00 85.38 89 PHE A O 1
ATOM 726 N N . GLY A 1 90 ? 0.278 -0.212 1.789 1.00 83.69 90 GLY A N 1
ATOM 727 C CA . GLY A 1 90 ? 0.840 -1.562 1.773 1.00 83.69 90 GLY A CA 1
ATOM 728 C C . GLY A 1 90 ? 0.637 -2.288 0.441 1.00 83.69 90 GLY A C 1
ATOM 729 O O . GLY A 1 90 ? 1.588 -2.839 -0.107 1.00 83.69 90 GLY A O 1
ATOM 730 N N . SER A 1 91 ? -0.578 -2.254 -0.111 1.00 86.25 91 SER A N 1
ATOM 731 C CA . SER A 1 91 ? -0.868 -2.872 -1.411 1.00 86.25 91 SER A CA 1
ATOM 732 C C . SER A 1 91 ? -0.218 -2.127 -2.576 1.00 86.25 91 SER A C 1
ATOM 734 O O . SER A 1 91 ? 0.277 -2.783 -3.486 1.00 86.25 91 SER A O 1
ATOM 736 N N . PHE A 1 92 ? -0.147 -0.793 -2.534 1.00 88.56 92 PHE A N 1
ATOM 737 C CA . PHE A 1 92 ? 0.539 0.009 -3.547 1.00 88.56 92 PHE A CA 1
ATOM 738 C C . PHE A 1 92 ? 2.028 -0.338 -3.630 1.00 88.56 92 PHE A C 1
ATOM 740 O O . PHE A 1 92 ? 2.507 -0.655 -4.713 1.00 88.56 92 PHE A O 1
ATOM 747 N N . PHE A 1 93 ? 2.747 -0.322 -2.503 1.00 84.75 93 PHE A N 1
ATOM 748 C CA . PHE A 1 93 ? 4.189 -0.589 -2.473 1.00 84.75 93 PHE A CA 1
ATOM 749 C C . PHE A 1 93 ? 4.512 -2.038 -2.867 1.00 84.75 93 PHE A C 1
ATOM 751 O O . PHE A 1 93 ? 5.402 -2.265 -3.679 1.00 84.75 93 PHE A O 1
ATOM 758 N N . LEU A 1 94 ? 3.722 -3.016 -2.403 1.00 83.88 94 LEU A N 1
ATOM 759 C CA . LEU A 1 94 ? 3.869 -4.408 -2.847 1.00 83.88 94 LEU A CA 1
ATOM 760 C C . LEU A 1 94 ? 3.585 -4.574 -4.346 1.00 83.88 94 LEU A C 1
ATOM 762 O O . LEU A 1 94 ? 4.294 -5.304 -5.034 1.00 83.88 94 LEU A O 1
ATOM 766 N N . CYS A 1 95 ? 2.554 -3.904 -4.864 1.00 85.62 95 CYS A N 1
ATOM 767 C CA . CYS A 1 95 ? 2.235 -3.937 -6.288 1.00 85.62 95 CYS A CA 1
ATOM 768 C C . CYS A 1 95 ? 3.342 -3.269 -7.112 1.00 85.62 95 CYS A C 1
ATOM 770 O O . CYS A 1 95 ? 3.727 -3.808 -8.147 1.00 85.62 95 CYS A O 1
ATOM 772 N N . ALA A 1 96 ? 3.908 -2.164 -6.622 1.00 83.00 96 ALA A N 1
ATOM 773 C CA . ALA A 1 96 ? 5.042 -1.489 -7.237 1.00 83.00 96 ALA A CA 1
ATOM 774 C C . ALA A 1 96 ? 6.285 -2.393 -7.291 1.00 83.00 96 ALA A C 1
ATOM 776 O O . ALA A 1 96 ? 6.901 -2.490 -8.350 1.00 83.00 96 ALA A O 1
ATOM 777 N N . ASP A 1 97 ? 6.599 -3.111 -6.208 1.00 81.94 97 ASP A N 1
ATOM 778 C CA . ASP A 1 97 ? 7.714 -4.067 -6.162 1.00 81.94 97 ASP A CA 1
ATOM 779 C C . ASP A 1 97 ? 7.518 -5.219 -7.154 1.00 81.94 97 ASP A C 1
ATOM 781 O O . ASP A 1 97 ? 8.401 -5.506 -7.961 1.00 81.94 97 ASP A O 1
ATOM 785 N N . ILE A 1 98 ? 6.340 -5.855 -7.146 1.00 81.81 98 ILE A N 1
ATOM 786 C CA . ILE A 1 98 ? 6.012 -6.956 -8.066 1.00 81.81 98 ILE A CA 1
ATOM 787 C C . ILE A 1 98 ? 6.106 -6.483 -9.518 1.00 81.81 98 ILE A C 1
ATOM 789 O O . ILE A 1 98 ? 6.677 -7.160 -10.370 1.00 81.81 98 ILE A O 1
ATOM 793 N N . THR A 1 99 ? 5.555 -5.306 -9.795 1.00 79.12 99 THR A N 1
ATOM 794 C CA . THR A 1 99 ? 5.522 -4.732 -11.135 1.00 79.12 99 THR A CA 1
ATOM 795 C C . THR A 1 99 ? 6.923 -4.388 -11.631 1.00 79.12 99 THR A C 1
ATOM 797 O O . THR A 1 99 ? 7.253 -4.703 -12.771 1.00 79.12 99 THR A O 1
ATOM 800 N N . MET A 1 100 ? 7.769 -3.817 -10.769 1.00 74.38 100 MET A N 1
ATOM 801 C CA . MET A 1 100 ? 9.175 -3.562 -11.083 1.00 74.38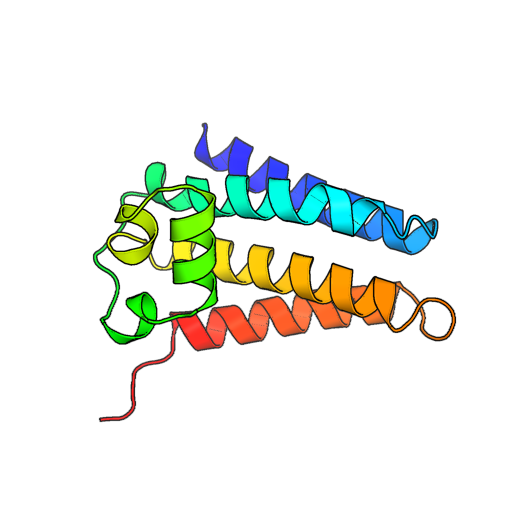 100 MET A CA 1
ATOM 802 C C . MET A 1 100 ? 9.965 -4.839 -11.352 1.00 74.38 100 MET A C 1
ATOM 804 O O . MET A 1 100 ? 10.821 -4.834 -12.225 1.00 74.38 100 MET A O 1
ATOM 808 N N . VAL A 1 101 ? 9.703 -5.921 -10.615 1.00 74.06 101 VAL A N 1
ATOM 809 C CA . VAL A 1 101 ? 10.400 -7.202 -10.811 1.00 74.06 101 VAL A CA 1
ATOM 810 C C . VAL A 1 101 ? 9.946 -7.899 -12.098 1.00 74.06 101 VAL A C 1
ATOM 812 O O . VAL A 1 101 ? 10.762 -8.522 -12.772 1.00 74.06 101 VAL A O 1
ATOM 815 N N . LEU A 1 102 ? 8.658 -7.809 -12.443 1.00 73.19 102 LEU A N 1
ATOM 816 C CA . LEU A 1 102 ? 8.070 -8.563 -13.555 1.00 73.19 102 LEU A CA 1
ATOM 817 C C . LEU A 1 102 ? 8.096 -7.832 -14.904 1.00 73.19 102 LEU A C 1
ATOM 819 O O . LEU A 1 102 ? 8.195 -8.494 -15.933 1.00 73.19 102 LEU A O 1
ATOM 823 N N . PHE A 1 103 ? 8.000 -6.500 -14.929 1.00 67.44 103 PHE A N 1
ATOM 824 C CA . PHE A 1 103 ? 7.791 -5.721 -16.160 1.00 67.44 103 PHE A CA 1
ATOM 825 C C . PHE A 1 103 ? 8.949 -4.772 -16.484 1.00 67.44 103 PHE A C 1
ATOM 827 O O . PHE A 1 103 ? 8.721 -3.683 -17.004 1.00 67.44 103 PHE A O 1
ATOM 834 N N . LEU A 1 104 ? 10.186 -5.207 -16.218 1.00 60.91 104 LEU A N 1
ATOM 835 C CA . LEU A 1 104 ? 11.447 -4.448 -16.325 1.00 60.91 104 LEU A CA 1
ATOM 836 C C . LEU A 1 104 ? 11.685 -3.661 -17.633 1.00 60.91 104 LEU A C 1
ATOM 838 O O . LEU A 1 104 ? 12.620 -2.867 -17.685 1.00 60.91 104 LEU A O 1
ATOM 842 N N . SER A 1 105 ? 10.888 -3.859 -18.685 1.00 55.44 105 SER A N 1
ATOM 843 C CA . SER A 1 105 ? 11.175 -3.284 -20.004 1.00 55.44 105 SER A CA 1
ATOM 844 C C . SER A 1 105 ? 9.995 -3.121 -20.973 1.00 55.44 105 SER A C 1
ATOM 846 O O . SER A 1 105 ? 10.165 -2.426 -21.970 1.00 55.44 105 SER A O 1
ATOM 848 N N . ASP A 1 106 ? 8.810 -3.692 -20.714 1.00 57.69 106 ASP A N 1
ATOM 849 C CA . ASP A 1 106 ? 7.786 -3.847 -21.771 1.00 57.69 106 ASP A CA 1
ATOM 850 C C . ASP A 1 106 ? 6.572 -2.910 -21.671 1.00 57.69 106 ASP A C 1
ATOM 852 O O . ASP A 1 106 ? 5.814 -2.779 -22.632 1.00 57.69 106 ASP A O 1
ATOM 856 N N . ILE A 1 107 ? 6.353 -2.239 -20.535 1.00 64.44 107 ILE A N 1
ATOM 857 C CA . ILE A 1 107 ? 5.153 -1.415 -20.320 1.00 64.44 107 ILE A CA 1
ATOM 858 C C . ILE A 1 107 ? 5.551 -0.011 -19.870 1.00 64.44 107 ILE A C 1
ATOM 860 O O . ILE A 1 107 ? 6.418 0.163 -19.018 1.00 64.44 107 ILE A O 1
ATOM 864 N N . HIS A 1 108 ? 4.874 1.010 -20.408 1.00 71.31 108 HIS A N 1
ATOM 865 C CA . HIS A 1 108 ? 5.041 2.384 -19.946 1.00 71.31 108 HIS A CA 1
ATOM 866 C C . HIS A 1 108 ? 4.801 2.493 -18.435 1.00 71.31 108 HIS A C 1
ATOM 868 O O . HIS A 1 108 ? 3.710 2.217 -17.932 1.00 71.31 108 HIS A O 1
ATOM 874 N N . TYR A 1 109 ? 5.821 2.972 -17.727 1.00 72.12 109 TYR A N 1
ATOM 875 C CA . TYR A 1 109 ? 5.842 3.126 -16.274 1.00 72.12 109 TYR A CA 1
ATOM 876 C C . TYR A 1 109 ? 4.657 3.917 -15.700 1.00 72.12 109 TYR A C 1
ATOM 878 O O . TYR A 1 109 ? 4.194 3.632 -14.599 1.00 72.12 109 TYR A O 1
ATOM 886 N N . SER A 1 110 ? 4.112 4.869 -16.460 1.00 71.19 110 SER A N 1
ATOM 887 C CA . SER A 1 110 ? 2.913 5.627 -16.088 1.00 71.19 110 SER A CA 1
ATOM 888 C C . SER A 1 110 ? 1.651 4.759 -16.022 1.00 71.19 110 SER A C 1
ATOM 890 O O . SER A 1 110 ? 0.834 4.937 -15.119 1.00 71.19 110 SER A O 1
ATOM 892 N N . ILE A 1 111 ? 1.506 3.791 -16.933 1.00 78.44 111 ILE A N 1
ATOM 893 C CA . ILE A 1 111 ? 0.384 2.840 -16.960 1.00 78.44 111 ILE A CA 1
ATOM 894 C C . ILE A 1 111 ? 0.505 1.866 -15.789 1.00 78.44 111 ILE A C 1
ATOM 896 O O . ILE A 1 111 ? -0.475 1.612 -15.092 1.00 78.44 111 ILE A O 1
ATOM 900 N N . LEU A 1 112 ? 1.718 1.368 -15.541 1.00 77.62 112 LEU A N 1
ATOM 901 C CA . LEU A 1 112 ? 2.017 0.493 -14.408 1.00 77.62 112 LEU A CA 1
ATOM 902 C C . LEU A 1 112 ? 1.714 1.178 -13.072 1.00 77.62 112 LEU A C 1
ATOM 904 O O . LEU A 1 112 ? 1.015 0.614 -12.230 1.00 77.62 112 LEU A O 1
ATOM 908 N N . PHE A 1 113 ? 2.165 2.422 -12.903 1.00 78.75 113 PHE A N 1
ATOM 909 C CA . PHE A 1 113 ? 1.884 3.213 -11.710 1.00 78.75 113 PHE A CA 1
ATOM 910 C C . PHE A 1 113 ? 0.381 3.457 -11.525 1.00 78.75 113 PHE A C 1
ATOM 912 O O . PHE A 1 113 ? -0.144 3.232 -10.434 1.00 78.75 113 PHE A O 1
ATOM 919 N N . ALA A 1 114 ? -0.327 3.861 -12.586 1.00 83.50 114 ALA A N 1
ATOM 920 C CA . ALA A 1 114 ? -1.777 4.039 -12.538 1.00 83.50 114 ALA A CA 1
ATOM 921 C C . ALA A 1 114 ? -2.488 2.735 -12.140 1.00 83.50 114 ALA A C 1
ATOM 923 O O . ALA A 1 114 ? -3.347 2.754 -11.260 1.00 83.50 114 ALA A O 1
ATOM 924 N N . GLY A 1 115 ? -2.070 1.598 -12.705 1.00 84.12 115 GLY A N 1
ATOM 925 C CA . GLY A 1 115 ? -2.563 0.272 -12.335 1.00 84.12 115 GLY A CA 1
ATOM 926 C C . GLY A 1 115 ? -2.338 -0.054 -10.856 1.00 84.12 115 GLY A C 1
ATOM 927 O O . GLY A 1 115 ? -3.281 -0.464 -10.177 1.00 84.12 115 GLY A O 1
ATOM 928 N N . CYS A 1 116 ? -1.135 0.204 -10.331 1.00 87.06 116 CYS A N 1
ATOM 929 C CA . CYS A 1 116 ? -0.804 -0.006 -8.917 1.00 87.06 116 CYS A CA 1
ATOM 930 C C . CYS A 1 116 ? -1.687 0.847 -7.994 1.00 87.06 116 CYS A C 1
ATOM 932 O O . CYS A 1 116 ? -2.228 0.338 -7.012 1.00 87.06 116 CYS A O 1
ATOM 934 N N . VAL A 1 117 ? -1.869 2.134 -8.315 1.00 86.50 117 VAL A N 1
ATOM 935 C CA . VAL A 1 117 ? -2.713 3.053 -7.532 1.00 86.50 117 VAL A CA 1
ATOM 936 C C . VAL A 1 117 ? -4.181 2.631 -7.581 1.00 86.50 117 VAL A C 1
ATOM 938 O O . VAL A 1 117 ? -4.833 2.560 -6.537 1.00 86.50 117 VAL A O 1
ATOM 941 N N . SER A 1 118 ? -4.711 2.326 -8.769 1.00 86.94 118 SER A N 1
ATOM 942 C CA . SER A 1 118 ? -6.103 1.895 -8.937 1.00 86.94 118 SER A CA 1
ATOM 943 C C . SER A 1 118 ? -6.382 0.582 -8.207 1.00 86.94 118 SER A C 1
ATOM 945 O O . SER A 1 118 ? -7.389 0.480 -7.505 1.00 86.94 118 SER A O 1
ATOM 947 N N . PHE A 1 119 ? -5.479 -0.397 -8.314 1.00 88.25 119 PHE A N 1
ATOM 948 C CA . PHE A 1 119 ? -5.581 -1.658 -7.583 1.00 88.25 119 PHE A CA 1
ATOM 949 C C . PHE A 1 119 ? -5.550 -1.431 -6.071 1.00 88.25 119 PHE A C 1
ATOM 951 O O . PHE A 1 119 ? -6.439 -1.906 -5.365 1.00 88.25 119 PHE A O 1
ATOM 958 N N . ALA A 1 120 ? -4.577 -0.662 -5.577 1.00 89.00 120 ALA A N 1
ATOM 959 C CA . ALA A 1 120 ? -4.439 -0.380 -4.155 1.00 89.00 120 ALA A CA 1
ATOM 960 C C . ALA A 1 120 ? -5.675 0.326 -3.581 1.00 89.00 120 ALA A C 1
ATOM 962 O O . ALA A 1 120 ? -6.140 -0.004 -2.485 1.00 89.00 120 ALA A O 1
ATOM 963 N N . PHE A 1 121 ? -6.247 1.268 -4.337 1.00 88.62 121 PHE A N 1
ATOM 964 C CA . PHE A 1 121 ? -7.480 1.958 -3.969 1.00 88.62 121 PHE A CA 1
ATOM 965 C C . PHE A 1 121 ? -8.673 1.001 -3.908 1.00 88.62 121 PHE A C 1
ATOM 967 O O . PHE A 1 121 ? -9.355 0.948 -2.885 1.00 88.62 121 PHE A O 1
ATOM 974 N N . LEU A 1 122 ? -8.906 0.224 -4.971 1.00 86.50 122 LEU A N 1
ATOM 975 C CA . LEU A 1 122 ? -10.019 -0.725 -5.047 1.00 86.50 122 LEU A CA 1
ATOM 976 C C . LEU A 1 122 ? -9.919 -1.795 -3.962 1.00 86.50 122 LEU A C 1
ATOM 978 O O . LEU A 1 122 ? -10.890 -2.032 -3.248 1.00 86.50 122 LEU A O 1
ATOM 982 N N . TYR A 1 123 ? -8.741 -2.393 -3.791 1.00 85.94 123 TYR A N 1
ATOM 983 C CA . TYR A 1 123 ? -8.488 -3.397 -2.764 1.00 85.94 123 TYR A CA 1
ATOM 984 C C . TYR A 1 123 ? -8.781 -2.847 -1.366 1.00 85.94 123 TYR A C 1
ATOM 986 O O . TYR A 1 123 ? -9.508 -3.464 -0.590 1.00 85.94 123 TYR A O 1
ATOM 994 N N . SER A 1 124 ? -8.284 -1.650 -1.057 1.00 85.44 124 SER A N 1
ATOM 995 C CA . SER A 1 124 ? -8.486 -1.031 0.256 1.00 85.44 124 SER A CA 1
ATOM 996 C C . SER A 1 124 ? -9.934 -0.622 0.483 1.00 85.44 124 SER A C 1
ATOM 998 O O . SE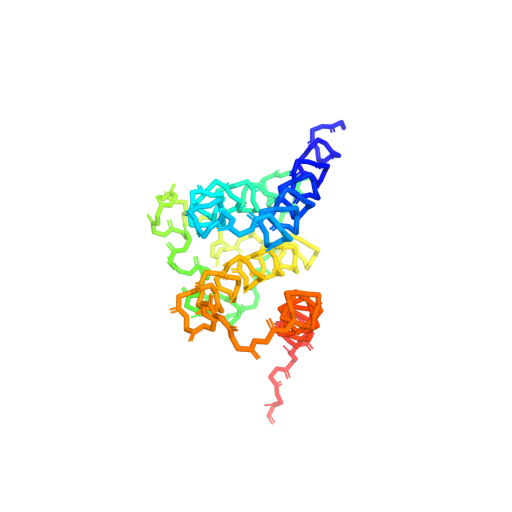R A 1 124 ? -10.475 -0.850 1.564 1.00 85.44 124 SER A O 1
ATOM 1000 N N . ALA A 1 125 ? -10.592 -0.062 -0.533 1.00 84.62 125 ALA A N 1
ATOM 1001 C CA . ALA A 1 125 ? -12.001 0.306 -0.464 1.00 84.62 125 ALA A CA 1
ATOM 1002 C C . ALA A 1 125 ? -12.885 -0.926 -0.250 1.00 84.62 125 ALA A C 1
ATOM 1004 O O . ALA A 1 125 ? -13.791 -0.878 0.584 1.00 84.62 125 ALA A O 1
ATOM 1005 N N . LEU A 1 126 ? -12.593 -2.027 -0.948 1.00 84.19 126 LEU A N 1
ATOM 1006 C CA . LEU A 1 126 ? -13.268 -3.305 -0.757 1.00 84.19 126 LEU A CA 1
ATOM 1007 C C . LEU A 1 126 ? -13.029 -3.818 0.658 1.00 84.19 126 LEU A C 1
ATOM 1009 O O . LEU A 1 126 ? -13.987 -3.989 1.392 1.00 84.19 126 LEU A O 1
ATOM 1013 N N . MET A 1 127 ? -11.785 -3.976 1.099 1.00 81.44 127 MET A N 1
ATOM 1014 C CA . MET A 1 127 ? -11.469 -4.567 2.407 1.00 81.44 127 MET A CA 1
ATOM 1015 C C . MET A 1 127 ? -11.963 -3.733 3.603 1.00 81.44 127 MET A C 1
ATOM 1017 O O . MET A 1 127 ? -12.294 -4.285 4.652 1.00 81.44 127 MET A O 1
ATOM 1021 N N . VAL A 1 128 ? -12.043 -2.407 3.470 1.00 80.19 128 VAL A N 1
ATOM 1022 C CA . VAL A 1 128 ? -12.570 -1.534 4.534 1.00 80.19 128 VAL A CA 1
ATOM 1023 C C . VAL A 1 128 ? -14.097 -1.537 4.569 1.00 80.19 128 VAL A C 1
ATOM 1025 O O . VAL A 1 128 ? -14.668 -1.532 5.660 1.00 80.19 128 VAL A O 1
ATOM 1028 N N . ASN A 1 129 ? -14.760 -1.548 3.407 1.00 74.81 129 ASN A N 1
ATOM 1029 C CA . ASN A 1 129 ? -16.225 -1.482 3.317 1.00 74.81 129 ASN A CA 1
ATOM 1030 C C . ASN A 1 129 ? -16.900 -2.851 3.188 1.00 74.81 129 ASN A C 1
ATOM 1032 O O . ASN A 1 129 ? -18.131 -2.918 3.184 1.00 74.81 129 ASN A O 1
ATOM 1036 N N . TYR A 1 130 ? -16.129 -3.934 3.086 1.00 68.50 130 TYR A N 1
ATOM 1037 C CA . TYR A 1 130 ? -16.654 -5.287 3.022 1.00 68.50 130 TYR A CA 1
ATOM 1038 C C . TYR A 1 130 ? -17.395 -5.589 4.320 1.00 68.50 130 TYR A C 1
ATOM 1040 O O . TYR A 1 130 ? -16.811 -5.806 5.384 1.00 68.50 130 TYR A O 1
ATOM 1048 N N . LYS A 1 131 ? -18.720 -5.588 4.221 1.00 56.25 131 LYS A N 1
ATOM 1049 C CA . LYS A 1 131 ? -19.579 -6.246 5.190 1.00 56.25 131 LYS A CA 1
ATOM 1050 C C . LYS A 1 131 ? -19.678 -7.686 4.725 1.00 56.25 131 LYS A C 1
ATOM 1052 O O . LYS A 1 131 ? -20.090 -7.919 3.592 1.00 56.25 131 LYS A O 1
ATOM 1057 N N . ALA A 1 132 ? -19.276 -8.626 5.577 1.00 47.12 132 ALA A N 1
ATOM 1058 C CA . ALA A 1 132 ? -19.568 -10.029 5.334 1.00 47.12 132 ALA A CA 1
ATOM 1059 C C . ALA A 1 132 ? -21.072 -10.139 5.046 1.00 47.12 132 ALA A C 1
ATOM 1061 O O . ALA A 1 132 ? -21.886 -9.677 5.848 1.00 47.12 132 ALA A O 1
ATOM 1062 N N . ALA A 1 133 ? -21.422 -10.637 3.860 1.00 43.34 133 ALA A N 1
ATOM 1063 C CA . ALA A 1 133 ? -22.796 -11.005 3.575 1.00 43.34 133 ALA A CA 1
ATOM 1064 C C . ALA A 1 133 ? -23.168 -12.098 4.586 1.00 43.34 133 ALA A C 1
ATOM 1066 O O . ALA A 1 133 ? -22.453 -13.096 4.682 1.00 43.34 133 ALA A O 1
ATOM 1067 N N . ASN A 1 134 ? -24.193 -11.816 5.397 1.00 36.50 134 ASN A N 1
ATOM 1068 C CA . ASN A 1 134 ? -24.763 -12.747 6.372 1.00 36.50 134 ASN A CA 1
ATOM 1069 C C . ASN A 1 134 ? -25.153 -14.071 5.718 1.00 36.50 134 ASN A C 1
ATOM 1071 O O . ASN A 1 134 ? -25.726 -14.016 4.606 1.00 36.50 134 ASN A O 1
#

Radius of gyration: 15.05 Å; chains: 1; bounding box: 40×31×40 Å

Sequence (134 aa):
MERIYIYSSLVLMTVAVYHGFSEGYIWLPVILTPIALVVAAKLYAHTQGKQLCQWQKELPVLKLMAYVLRDKQLCQQQNSQSLFAVLFFGSFFLCADITMVLFLSDIHYSILFAGCVSFAFLYSALMVNYKAAN

Foldseek 3Di:
DVLVVLVVVLVVLLVVLLVCLVVLVLCSLVVCLVVSLLSLLCNQVVVFFDFDDPVLLVPVLQVVSCVVVVNSVSSTGHHLVSQLSNQLSNQLSVQSNVCSVPVSDPDRSVVSNVVSNVCSNVRSVCSSPDDPDD

Secondary structure (DSSP, 8-state):
-HHHHHHHHHHHHHHHHHHHHHHT-THHHHHHHHHHHHHHHGGGTTTTPPBPPHHHHH-HHHHHHHHHHT-SGGGTB--HHHHHHHHHHHHHHHHHHHHHHH-TTTS-HHHHHHHHHHHHHHHHHHHHH-PPP-